Protein AF-A0A8K0CJS0-F1 (afdb_monomer_lite)

Organism: Ignelater luminosus (NCBI:txid2038154)

Foldseek 3Di:
DDPDDDDQQRDKDKDKDWDKPQDDDDDDDDDPPDDDDDDDTDPPPIDTFMDIWIATSQRWTDFDPCSCVVGDPPDDRDTDRDD

Structure (mmCIF, N/CA/C/O backbone):
data_AF-A0A8K0CJS0-F1
#
_entry.id   AF-A0A8K0CJS0-F1
#
loop_
_atom_site.group_PDB
_atom_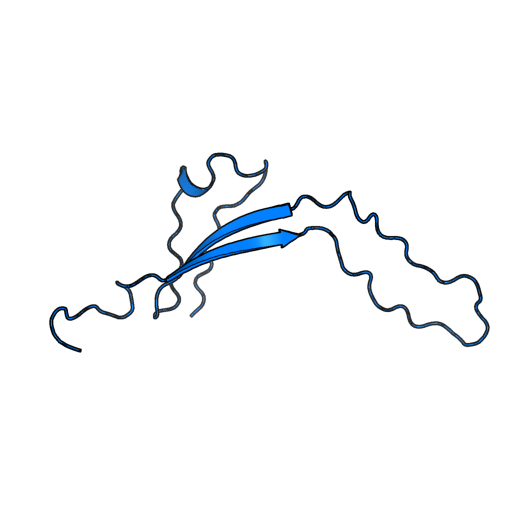site.id
_atom_site.type_symbol
_atom_site.label_atom_id
_atom_site.label_alt_id
_atom_site.label_comp_id
_atom_site.label_asym_id
_atom_site.label_entity_id
_atom_site.label_seq_id
_atom_site.pdbx_PDB_ins_code
_atom_site.Cartn_x
_atom_site.Cartn_y
_atom_site.Cartn_z
_atom_site.occupancy
_atom_site.B_iso_or_equiv
_atom_site.auth_seq_id
_atom_site.auth_comp_id
_atom_site.auth_asym_id
_atom_site.auth_atom_id
_atom_site.pdbx_PDB_model_num
ATOM 1 N N . MET A 1 1 ? 2.009 4.825 -31.860 1.00 51.78 1 MET A N 1
ATOM 2 C CA . MET A 1 1 ? 2.517 3.838 -30.882 1.00 51.78 1 MET A CA 1
ATOM 3 C C . MET A 1 1 ? 3.764 3.166 -31.466 1.00 51.78 1 MET A C 1
ATOM 5 O O . MET A 1 1 ? 3.629 2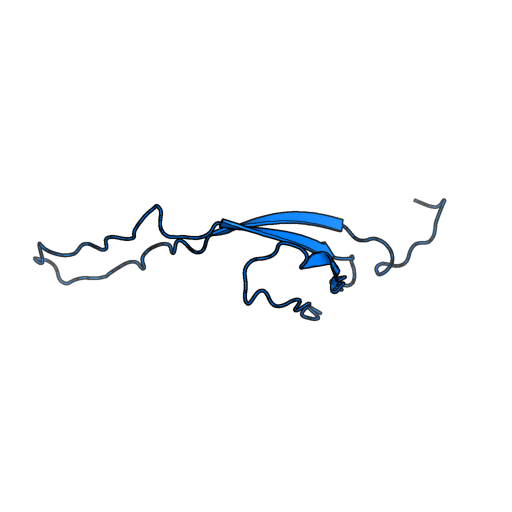.117 -32.067 1.00 51.78 1 MET A O 1
ATOM 9 N N . GLY A 1 2 ? 4.949 3.803 -31.433 1.00 63.47 2 GLY A N 1
ATOM 10 C CA . GLY A 1 2 ? 6.099 3.253 -32.188 1.00 63.47 2 GLY A CA 1
ATOM 11 C C . GLY A 1 2 ? 7.477 3.915 -32.052 1.00 63.47 2 GLY A C 1
ATOM 12 O O . GLY A 1 2 ? 8.373 3.563 -32.805 1.00 63.47 2 GLY A O 1
ATOM 13 N N . LYS A 1 3 ? 7.689 4.863 -31.126 1.00 73.81 3 LYS A N 1
ATOM 14 C CA . LYS A 1 3 ? 9.034 5.439 -30.911 1.00 73.81 3 LYS A CA 1
ATOM 15 C C . LYS A 1 3 ? 9.908 4.568 -29.997 1.00 73.81 3 LYS A C 1
ATOM 17 O O . LYS A 1 3 ? 11.125 4.570 -30.134 1.00 73.81 3 LYS A O 1
ATOM 22 N N . TYR A 1 4 ? 9.284 3.808 -29.094 1.00 77.88 4 TYR A N 1
ATOM 23 C CA . TYR A 1 4 ? 9.956 2.924 -28.145 1.00 77.88 4 TYR A CA 1
ATOM 24 C C . TYR A 1 4 ? 9.148 1.633 -27.972 1.00 77.88 4 TYR A C 1
ATOM 26 O O . TYR A 1 4 ? 7.964 1.683 -27.638 1.00 77.88 4 TYR A O 1
ATOM 34 N N . ASN A 1 5 ? 9.794 0.487 -28.200 1.00 83.56 5 ASN A N 1
ATOM 35 C CA . ASN A 1 5 ? 9.201 -0.843 -28.046 1.00 83.56 5 ASN A CA 1
ATOM 36 C C . ASN A 1 5 ? 9.395 -1.327 -26.605 1.00 83.56 5 ASN A C 1
ATOM 38 O O . ASN A 1 5 ? 10.272 -2.142 -26.317 1.00 83.56 5 ASN A O 1
ATOM 42 N N . PHE A 1 6 ? 8.623 -0.762 -25.677 1.00 87.06 6 PHE A N 1
ATOM 43 C CA . PHE A 1 6 ? 8.627 -1.222 -24.292 1.00 87.06 6 PHE A CA 1
ATOM 44 C C . PHE A 1 6 ? 7.773 -2.479 -24.152 1.00 87.06 6 PHE A C 1
ATOM 46 O O . PHE A 1 6 ? 6.628 -2.519 -24.597 1.00 87.06 6 PHE A O 1
ATOM 53 N N . THR A 1 7 ? 8.335 -3.497 -23.511 1.00 90.69 7 THR A N 1
ATOM 54 C CA . THR A 1 7 ? 7.598 -4.682 -23.078 1.00 90.69 7 THR A CA 1
ATOM 55 C C . THR A 1 7 ? 6.722 -4.346 -21.866 1.00 90.69 7 THR A C 1
ATOM 57 O O . THR A 1 7 ? 6.943 -3.343 -21.178 1.00 90.69 7 THR A O 1
ATOM 60 N N . THR A 1 8 ? 5.710 -5.173 -21.596 1.00 87.56 8 THR A N 1
ATOM 61 C CA . THR A 1 8 ? 4.714 -4.944 -20.530 1.00 87.56 8 THR A CA 1
ATOM 62 C C . THR A 1 8 ? 5.323 -4.847 -19.131 1.00 87.56 8 THR A C 1
ATOM 64 O O . THR A 1 8 ? 4.709 -4.279 -18.232 1.00 87.56 8 THR A O 1
ATOM 67 N N . ASP A 1 9 ? 6.540 -5.359 -18.946 1.00 90.00 9 ASP A N 1
ATOM 68 C CA . ASP A 1 9 ? 7.282 -5.326 -17.690 1.00 90.00 9 ASP A CA 1
ATOM 69 C C . ASP A 1 9 ? 8.079 -4.028 -17.458 1.00 90.00 9 ASP A C 1
ATOM 71 O O . ASP A 1 9 ? 8.563 -3.796 -16.347 1.00 90.00 9 ASP A O 1
ATOM 75 N N . ARG A 1 10 ? 8.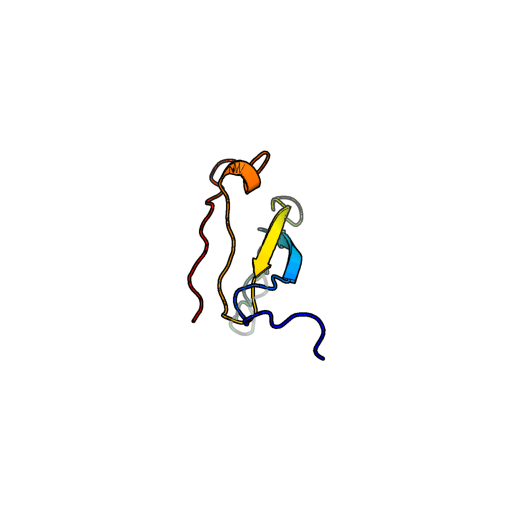217 -3.171 -18.481 1.00 90.25 10 ARG A N 1
ATOM 76 C CA . ARG A 1 10 ? 9.111 -1.996 -18.450 1.00 90.25 10 ARG A CA 1
ATOM 77 C C . ARG A 1 10 ? 8.434 -0.683 -18.084 1.00 90.25 10 ARG A C 1
ATOM 79 O O . ARG A 1 10 ? 9.132 0.261 -17.721 1.00 90.25 10 ARG A O 1
ATOM 86 N N . ILE A 1 11 ? 7.109 -0.616 -18.161 1.00 90.69 11 ILE A N 1
ATOM 87 C CA . ILE A 1 11 ? 6.331 0.570 -17.790 1.00 90.69 11 ILE A CA 1
ATOM 88 C C . ILE A 1 11 ? 5.610 0.270 -16.482 1.00 90.69 11 ILE A C 1
ATOM 90 O O . ILE A 1 11 ? 4.835 -0.678 -16.414 1.00 90.69 11 ILE A O 1
ATOM 94 N N . TYR A 1 12 ? 5.864 1.087 -15.463 1.00 91.69 12 TYR A N 1
ATOM 95 C CA . TYR A 1 12 ? 5.210 0.987 -14.162 1.00 91.69 12 TYR A CA 1
ATOM 96 C C . TYR A 1 12 ? 4.277 2.173 -13.978 1.00 91.69 12 TYR A C 1
ATOM 98 O O . TYR A 1 12 ? 4.699 3.319 -14.131 1.00 91.69 12 TYR A O 1
A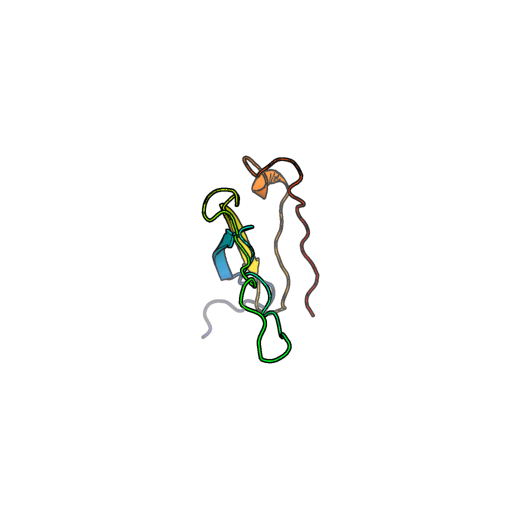TOM 106 N N . ASN A 1 13 ? 3.033 1.891 -13.614 1.00 92.44 13 ASN A N 1
ATOM 107 C CA . ASN A 1 13 ? 2.159 2.889 -13.031 1.00 92.44 13 ASN A CA 1
ATOM 108 C C . ASN A 1 13 ? 2.527 3.074 -11.555 1.00 92.44 13 ASN A C 1
ATOM 110 O O . ASN A 1 13 ? 2.848 2.099 -10.871 1.00 92.44 13 ASN A O 1
ATOM 114 N N . CYS A 1 14 ? 2.472 4.315 -11.084 1.00 91.62 14 CYS A N 1
ATOM 115 C CA . CYS A 1 14 ? 2.682 4.667 -9.688 1.00 91.62 14 CYS A CA 1
ATOM 116 C C . CYS A 1 14 ? 1.393 5.268 -9.139 1.00 91.62 14 CYS A C 1
ATOM 118 O O . CYS A 1 14 ? 0.822 6.153 -9.776 1.00 91.62 14 CYS A O 1
ATOM 120 N N . ASN A 1 15 ? 0.946 4.810 -7.975 1.00 91.12 15 ASN A N 1
ATOM 121 C CA . ASN A 1 15 ? -0.163 5.445 -7.277 1.00 91.12 15 ASN A CA 1
ATOM 122 C C . ASN A 1 15 ? 0.029 5.401 -5.761 1.00 91.12 15 ASN A C 1
ATOM 124 O O . ASN A 1 15 ? 0.571 4.434 -5.221 1.00 91.12 15 ASN A O 1
ATOM 128 N N . GLU A 1 16 ? -0.472 6.436 -5.096 1.00 89.25 16 GLU A N 1
ATOM 129 C CA . GLU A 1 16 ? -0.557 6.521 -3.644 1.00 89.25 16 GLU A CA 1
ATOM 130 C C . GLU A 1 16 ? -1.951 6.093 -3.173 1.00 89.25 16 GLU A C 1
ATOM 132 O O . GLU A 1 16 ? -2.967 6.377 -3.812 1.00 89.25 16 GLU A O 1
ATOM 137 N N . THR A 1 17 ? -2.031 5.370 -2.062 1.00 87.62 17 THR A N 1
ATOM 138 C CA . THR A 1 17 ? -3.306 5.006 -1.440 1.00 87.62 17 THR A CA 1
ATOM 139 C C . THR A 1 17 ? -3.180 5.075 0.073 1.00 87.62 17 THR A C 1
ATOM 141 O O . THR A 1 17 ? -2.282 4.470 0.655 1.00 87.62 17 THR A O 1
ATOM 144 N N . GLY A 1 18 ? -4.094 5.808 0.707 1.00 85.06 18 GLY A N 1
ATOM 145 C CA . GLY A 1 18 ? -4.263 5.790 2.154 1.00 85.06 18 GLY A CA 1
ATOM 146 C C . GLY A 1 18 ? -5.007 4.530 2.586 1.00 85.06 18 GLY A C 1
ATOM 147 O O . GLY A 1 18 ? -6.082 4.230 2.068 1.00 85.06 18 GLY A O 1
ATOM 148 N N . VAL A 1 19 ? -4.435 3.795 3.531 1.00 82.38 19 VAL A N 1
ATOM 149 C CA . VAL A 1 19 ? -5.016 2.601 4.143 1.00 82.38 19 VAL A CA 1
ATOM 150 C C . VAL A 1 19 ? -5.340 2.933 5.593 1.00 82.38 19 VAL A C 1
ATOM 152 O O . VAL A 1 19 ? -4.450 3.225 6.389 1.00 82.38 19 VAL A O 1
ATOM 155 N N . THR A 1 20 ? -6.623 2.914 5.943 1.00 79.50 20 THR A N 1
ATOM 156 C CA . THR A 1 20 ? -7.077 3.174 7.312 1.00 79.50 20 THR A CA 1
ATOM 157 C C . THR A 1 20 ? -7.193 1.869 8.083 1.00 79.50 20 THR A C 1
ATOM 159 O O . THR A 1 20 ? -7.807 0.915 7.609 1.00 79.50 20 THR A O 1
ATOM 162 N N . THR A 1 21 ? -6.673 1.843 9.306 1.00 72.44 21 THR A N 1
ATOM 163 C CA . THR A 1 21 ? -6.902 0.727 10.242 1.00 72.44 21 THR A CA 1
ATOM 164 C C . THR A 1 21 ? -8.237 0.828 10.988 1.00 72.44 21 THR A C 1
ATOM 166 O O . THR A 1 21 ? -8.630 -0.123 11.664 1.00 72.44 21 THR A O 1
ATOM 169 N N . VAL A 1 22 ? -8.968 1.943 10.837 1.00 72.62 22 VAL A N 1
ATOM 170 C CA . VAL A 1 22 ? -10.351 2.064 11.317 1.00 72.62 22 VAL A CA 1
ATOM 171 C C . VAL A 1 22 ? -11.221 1.074 10.544 1.00 72.62 22 VAL A C 1
ATOM 173 O O . VAL A 1 22 ? -11.417 1.209 9.338 1.00 72.62 22 VAL A O 1
ATOM 176 N N . TRP A 1 23 ? -11.713 0.060 11.248 1.00 66.38 23 TRP A N 1
ATOM 177 C CA . TRP A 1 23 ? -12.584 -0.967 10.689 1.00 66.38 23 TRP A CA 1
ATOM 178 C C . TRP A 1 23 ? -14.027 -0.476 10.578 1.00 66.38 23 TRP A C 1
ATOM 180 O O . TRP A 1 23 ? -14.555 0.110 11.525 1.00 66.38 23 TRP A O 1
ATOM 190 N N . ASP A 1 24 ? -14.685 -0.796 9.460 1.00 73.12 24 ASP A N 1
ATOM 191 C CA . ASP A 1 24 ? -16.146 -0.737 9.370 1.00 73.12 24 ASP A CA 1
ATOM 192 C C . ASP A 1 24 ? -16.729 -1.822 10.296 1.00 73.12 24 ASP A C 1
ATOM 194 O O . ASP A 1 24 ? -16.426 -3.009 10.107 1.00 73.12 24 ASP A O 1
ATOM 198 N N . PRO A 1 25 ? -17.492 -1.458 11.343 1.00 72.94 25 PRO A N 1
ATOM 199 C CA . PRO A 1 25 ? -18.059 -2.436 12.258 1.00 72.94 25 PRO A CA 1
ATOM 200 C C . PRO A 1 25 ? -18.972 -3.425 11.510 1.00 72.94 25 PRO A C 1
ATOM 202 O O . PRO A 1 25 ? -19.809 -3.020 10.698 1.00 72.94 25 PRO A O 1
ATOM 205 N N . PRO A 1 26 ? -18.846 -4.741 11.762 1.00 78.19 26 PRO A N 1
ATOM 206 C CA . PRO A 1 26 ? -19.640 -5.741 11.063 1.00 78.19 26 PRO A CA 1
ATOM 207 C C . PRO A 1 26 ? -21.138 -5.560 11.330 1.00 78.19 26 PRO A C 1
ATOM 209 O O . PRO A 1 26 ? -21.573 -5.257 12.441 1.00 78.19 26 PRO A O 1
ATOM 212 N N . ARG A 1 27 ? -21.965 -5.835 10.315 1.00 80.62 27 ARG A N 1
ATOM 213 C CA . ARG A 1 27 ? -23.425 -5.822 10.480 1.00 80.62 27 ARG A CA 1
ATOM 214 C C . ARG A 1 27 ? -23.850 -6.908 11.470 1.00 80.62 27 ARG A C 1
ATOM 216 O O . ARG A 1 27 ? -23.612 -8.092 11.239 1.00 80.62 27 ARG A O 1
ATOM 223 N N . VAL A 1 28 ? -24.524 -6.507 12.547 1.00 80.88 28 VAL A N 1
ATOM 224 C CA . VAL A 1 28 ? -25.023 -7.424 13.581 1.00 80.88 28 VAL A CA 1
ATOM 225 C C . VAL A 1 28 ? -26.497 -7.751 13.322 1.00 80.88 28 VAL A C 1
ATOM 227 O O . VAL A 1 28 ? -27.344 -6.859 13.309 1.00 80.88 28 VAL A O 1
ATOM 230 N N . PHE A 1 29 ? -26.823 -9.034 13.148 1.00 84.69 29 PHE A N 1
ATOM 231 C CA . PHE A 1 29 ? -28.209 -9.514 13.086 1.00 84.69 29 PHE A CA 1
ATOM 232 C C . PHE A 1 29 ? -28.705 -9.898 14.482 1.00 84.69 29 PHE A C 1
ATOM 234 O O . PHE A 1 29 ? -28.038 -10.649 15.192 1.00 84.69 29 PHE A O 1
ATOM 241 N N . VAL A 1 30 ? -29.892 -9.423 14.875 1.00 80.88 30 VAL A N 1
ATOM 242 C CA . VAL A 1 30 ? -30.473 -9.697 16.200 1.00 80.88 30 VAL A CA 1
ATOM 243 C C . VAL A 1 30 ? -31.942 -10.094 16.131 1.00 80.88 30 VAL A C 1
ATOM 245 O O . VAL A 1 30 ? -32.666 -9.741 15.200 1.00 80.88 30 VAL A O 1
ATOM 248 N N . LYS A 1 31 ? -32.397 -10.841 17.146 1.00 86.25 31 LYS A N 1
ATOM 249 C CA . LYS A 1 31 ? -33.810 -11.210 17.299 1.00 86.25 31 LYS A CA 1
ATOM 250 C C . LYS A 1 31 ? -34.666 -9.962 17.544 1.00 86.25 31 LYS A C 1
ATOM 252 O O . LYS A 1 31 ? -34.282 -9.062 18.292 1.00 86.25 31 LYS A O 1
ATOM 257 N N . LYS A 1 32 ? -35.862 -9.942 16.947 1.00 84.00 32 LYS A N 1
ATOM 258 C CA . LYS A 1 32 ? -36.859 -8.875 17.121 1.00 84.00 32 LYS A CA 1
ATOM 259 C C . LYS A 1 32 ? -37.168 -8.678 18.614 1.00 84.00 32 LYS A C 1
ATOM 261 O O . LYS A 1 32 ? -37.540 -9.634 19.285 1.00 84.00 32 LYS A O 1
ATOM 266 N N . GLY A 1 33 ? -37.020 -7.448 19.115 1.00 82.75 33 GLY A N 1
ATOM 267 C CA . GLY A 1 33 ? -37.313 -7.075 20.510 1.00 82.75 33 GLY A CA 1
ATOM 268 C C . GLY A 1 33 ? -36.098 -6.698 21.369 1.00 82.75 33 GLY A C 1
ATOM 269 O O . GLY A 1 33 ? -36.281 -6.159 22.458 1.00 82.75 33 GLY A O 1
ATOM 270 N N . LEU A 1 34 ? -34.870 -6.914 20.887 1.00 80.56 34 LEU A N 1
ATOM 271 C CA . LEU A 1 34 ? -33.650 -6.471 21.574 1.00 80.56 34 LEU A CA 1
ATOM 272 C C . LEU A 1 34 ? -33.424 -4.964 21.371 1.00 80.56 34 LEU A C 1
ATOM 274 O O . LEU A 1 34 ? -33.338 -4.496 20.239 1.00 80.56 34 LEU A O 1
ATOM 278 N N . LYS A 1 35 ? -33.336 -4.208 22.474 1.00 74.44 35 LYS A N 1
ATOM 279 C CA . LYS A 1 35 ? -33.192 -2.736 22.476 1.00 74.44 35 LYS A CA 1
ATOM 280 C C . LYS A 1 35 ? -31.768 -2.227 22.753 1.00 74.44 35 LYS A C 1
ATOM 282 O O . LYS A 1 35 ? -31.533 -1.033 22.628 1.00 74.44 35 LYS A O 1
ATOM 287 N N . GLN A 1 36 ? -30.826 -3.099 23.117 1.00 71.81 36 GLN A N 1
ATOM 288 C CA . GLN A 1 36 ? -29.428 -2.739 23.391 1.00 71.81 36 GLN A CA 1
ATOM 289 C C . GLN A 1 36 ? -28.493 -3.485 22.441 1.00 71.81 36 GLN A C 1
ATOM 291 O O . GLN A 1 36 ? -27.911 -4.507 22.790 1.00 71.81 36 GLN A O 1
ATOM 296 N N . VAL A 1 37 ? -28.400 -2.998 21.207 1.00 70.62 37 VAL A N 1
ATOM 297 C CA . VAL A 1 37 ? -27.485 -3.540 20.200 1.00 70.62 37 VAL A CA 1
ATOM 298 C C . VAL A 1 37 ? -26.839 -2.352 19.514 1.00 70.62 37 VAL A C 1
ATOM 300 O O . VAL A 1 37 ? -27.476 -1.655 18.731 1.00 70.62 37 VAL A O 1
ATOM 303 N N . GLY A 1 38 ? -25.588 -2.090 19.863 1.00 72.00 38 GLY A N 1
ATOM 304 C CA . GLY A 1 38 ? -24.786 -1.036 19.268 1.00 72.00 38 GLY A CA 1
ATOM 305 C C . GLY A 1 38 ? -23.337 -1.484 19.245 1.00 72.00 38 GLY A C 1
ATOM 306 O O . GLY A 1 38 ? -22.872 -2.129 20.183 1.00 72.00 38 GLY A O 1
ATOM 307 N N . GLN A 1 39 ? -22.641 -1.170 18.161 1.00 68.56 39 GLN A N 1
ATOM 308 C CA . GLN A 1 39 ? -21.190 -1.250 18.112 1.00 68.56 39 GLN A CA 1
ATOM 309 C C . GLN A 1 39 ? -20.657 0.175 18.107 1.00 68.56 39 GLN A C 1
ATOM 311 O O . GLN A 1 39 ? -21.103 1.007 17.320 1.00 68.56 39 GLN A O 1
ATOM 316 N N . ALA A 1 40 ? -19.738 0.453 19.025 1.00 69.56 40 ALA A N 1
ATOM 317 C CA . ALA A 1 40 ? -18.988 1.692 19.052 1.00 69.56 40 ALA A CA 1
ATOM 318 C C . ALA A 1 40 ? -17.576 1.375 18.563 1.00 69.56 40 ALA A C 1
ATOM 320 O O . ALA A 1 40 ? -16.844 0.635 19.218 1.00 69.56 40 ALA A O 1
ATOM 321 N N . THR A 1 41 ? -17.214 1.925 17.409 1.00 63.25 41 THR A N 1
ATOM 322 C CA . THR A 1 41 ? -15.827 1.961 16.949 1.00 63.25 41 THR A CA 1
ATOM 323 C C . THR A 1 41 ? -15.286 3.353 17.241 1.00 63.25 41 THR A C 1
ATOM 325 O O . THR A 1 41 ? -15.956 4.352 16.981 1.00 63.25 41 THR A O 1
ATOM 328 N N . SER A 1 42 ? -14.082 3.424 17.804 1.00 60.75 42 SER A N 1
ATOM 329 C CA . SER A 1 42 ? -13.342 4.681 17.888 1.00 60.75 42 SER A CA 1
ATOM 330 C C . SER A 1 42 ? -13.082 5.201 16.471 1.00 60.75 42 SER A C 1
ATOM 332 O O . SER A 1 42 ? -12.436 4.516 15.680 1.00 60.75 42 SER A O 1
ATOM 334 N N . GLY A 1 43 ? -13.573 6.400 16.148 1.00 58.91 43 GLY A N 1
ATOM 335 C CA . GLY A 1 43 ? -13.296 7.046 14.859 1.00 58.91 43 GLY A CA 1
ATOM 336 C C . GLY A 1 43 ? -11.848 7.528 14.713 1.00 58.91 43 GLY A C 1
ATOM 337 O O . GLY A 1 43 ? -11.410 7.803 13.603 1.00 58.91 43 GLY A O 1
ATOM 338 N N . GLU A 1 44 ? -11.105 7.612 15.820 1.00 59.38 44 GLU A N 1
ATOM 339 C CA . GLU A 1 44 ? -9.838 8.354 15.905 1.00 59.38 44 GLU A CA 1
ATOM 340 C C . GLU A 1 44 ? -8.629 7.471 16.243 1.00 59.38 44 GLU A C 1
ATOM 342 O O . GLU A 1 44 ? -7.494 7.928 16.177 1.00 59.38 44 GLU A O 1
ATOM 347 N N . SER A 1 45 ? -8.835 6.200 16.602 1.00 62.25 45 SER A N 1
ATOM 348 C CA . SER A 1 45 ? -7.739 5.305 17.016 1.00 62.25 45 SER A CA 1
ATOM 349 C C . SER A 1 45 ? -7.123 4.494 15.875 1.00 62.25 45 SER A C 1
ATOM 351 O O . SER A 1 45 ? -6.324 3.598 16.141 1.00 62.25 45 SER A O 1
ATOM 353 N N . GLY A 1 46 ? -7.495 4.760 14.622 1.00 65.12 46 GLY A N 1
ATOM 354 C CA . GLY A 1 46 ? -6.857 4.120 13.479 1.00 65.12 46 GLY A CA 1
ATOM 355 C C . GLY A 1 46 ? -5.719 4.970 12.933 1.00 65.12 46 GLY A C 1
ATOM 356 O O . GLY A 1 46 ? -5.917 6.121 12.559 1.00 65.12 46 GLY A O 1
ATOM 357 N N . GLU A 1 47 ? -4.531 4.387 12.841 1.00 73.25 47 GLU A N 1
ATOM 358 C CA . GLU A 1 47 ? -3.435 4.954 12.066 1.00 73.25 47 GLU A CA 1
ATOM 359 C C . GLU A 1 47 ? -3.805 4.923 10.572 1.00 73.25 47 GLU A C 1
ATOM 361 O O . GLU A 1 47 ? -4.190 3.872 10.038 1.00 73.25 47 GLU A O 1
ATOM 366 N N . LEU A 1 48 ? -3.738 6.085 9.912 1.00 80.19 48 LEU A N 1
ATOM 367 C CA . LEU A 1 48 ? -3.789 6.197 8.456 1.00 80.19 48 LEU A CA 1
ATOM 368 C C . LEU A 1 48 ? -2.383 5.927 7.920 1.00 80.19 48 LEU A C 1
ATOM 370 O O . LEU A 1 48 ? -1.476 6.734 8.113 1.00 80.19 48 LEU A O 1
ATOM 374 N N . VAL A 1 49 ? -2.216 4.805 7.230 1.00 81.56 49 VAL A N 1
ATOM 375 C CA . VAL A 1 49 ? -0.946 4.413 6.620 1.00 81.56 49 VAL A CA 1
ATOM 376 C C . VAL A 1 49 ? -1.004 4.706 5.128 1.00 81.56 49 VAL A C 1
ATOM 378 O O . VAL A 1 49 ? -1.836 4.157 4.411 1.00 81.56 49 VAL A O 1
ATOM 381 N N . THR A 1 50 ? -0.109 5.554 4.636 1.00 85.38 50 THR A N 1
ATOM 382 C CA . THR A 1 50 ? 0.004 5.842 3.202 1.00 85.38 50 THR A CA 1
ATOM 383 C C . THR A 1 50 ? 0.934 4.838 2.527 1.00 85.38 50 THR A C 1
ATOM 385 O O . THR A 1 50 ? 2.070 4.650 2.959 1.00 85.38 50 THR A O 1
ATOM 388 N N . VAL A 1 51 ? 0.472 4.210 1.444 1.00 85.69 51 VAL A N 1
ATOM 389 C CA . VAL A 1 51 ? 1.252 3.248 0.652 1.00 85.69 51 VAL A CA 1
ATOM 390 C C . VAL A 1 51 ? 1.451 3.774 -0.767 1.00 85.69 51 VAL A C 1
ATOM 392 O O . VAL A 1 51 ? 0.490 4.135 -1.444 1.00 85.69 51 VAL A O 1
ATOM 395 N N . LEU A 1 52 ? 2.700 3.761 -1.239 1.00 88.75 52 LEU A N 1
ATOM 396 C CA . LEU A 1 52 ? 3.065 4.026 -2.632 1.00 88.75 52 LEU A CA 1
ATOM 397 C C . LEU A 1 52 ? 3.297 2.705 -3.370 1.00 88.75 52 LEU A C 1
ATOM 399 O O . LEU A 1 52 ? 4.158 1.913 -2.987 1.00 88.75 52 LEU A O 1
ATOM 403 N N . ASN A 1 53 ? 2.551 2.482 -4.450 1.00 87.94 53 ASN A N 1
ATOM 404 C CA . ASN A 1 53 ? 2.592 1.247 -5.229 1.00 87.94 53 ASN A CA 1
ATOM 405 C C . ASN A 1 53 ? 3.128 1.494 -6.638 1.00 87.94 53 ASN A C 1
ATOM 407 O O . ASN A 1 53 ? 2.661 2.394 -7.329 1.00 87.94 53 ASN A O 1
ATOM 411 N N . PHE A 1 54 ? 4.048 0.634 -7.088 1.00 91.38 54 PHE A N 1
ATOM 412 C CA . PHE A 1 54 ? 4.608 0.647 -8.441 1.00 91.38 54 PHE A CA 1
ATOM 413 C C . PHE A 1 54 ? 4.302 -0.678 -9.139 1.00 91.38 54 PHE A C 1
ATOM 415 O O . PHE A 1 54 ? 4.933 -1.689 -8.825 1.00 91.38 54 PHE A O 1
ATOM 422 N N . VAL A 1 55 ? 3.374 -0.684 -10.099 1.00 91.38 55 VAL A N 1
ATOM 423 C CA . VAL A 1 55 ? 2.885 -1.912 -10.756 1.00 91.38 55 VAL A CA 1
ATOM 424 C C . VAL A 1 55 ? 2.993 -1.786 -12.270 1.00 91.38 55 VAL A C 1
ATOM 426 O O . VAL A 1 55 ? 2.608 -0.764 -12.835 1.00 91.38 55 VAL A O 1
ATOM 429 N N . ASN A 1 56 ? 3.526 -2.807 -12.937 1.00 92.19 56 ASN A N 1
ATOM 430 C CA . ASN A 1 56 ? 3.580 -2.859 -14.398 1.00 92.19 56 ASN A CA 1
ATOM 431 C C . ASN A 1 56 ? 2.418 -3.671 -14.994 1.00 92.19 56 ASN A C 1
ATOM 433 O O . ASN A 1 56 ? 1.662 -4.332 -14.284 1.00 92.19 56 ASN A O 1
ATOM 437 N N . ALA A 1 57 ? 2.288 -3.649 -16.321 1.00 90.31 57 ALA A N 1
ATOM 438 C CA . ALA A 1 57 ? 1.212 -4.358 -17.012 1.00 90.31 57 ALA A CA 1
ATOM 439 C C . ALA A 1 57 ? 1.339 -5.894 -16.938 1.00 90.31 57 ALA A C 1
ATOM 441 O O . ALA A 1 57 ? 0.365 -6.591 -17.198 1.00 90.31 57 ALA A O 1
ATOM 442 N N . SER A 1 58 ? 2.505 -6.432 -16.558 1.00 90.44 58 SER A N 1
ATOM 443 C CA . SER A 1 58 ? 2.677 -7.863 -16.263 1.00 90.44 58 SER A CA 1
ATOM 444 C C . SER A 1 58 ? 2.314 -8.243 -14.820 1.00 90.44 58 SER A C 1
ATOM 446 O O . SER A 1 58 ? 2.621 -9.355 -14.402 1.00 90.44 58 SER A O 1
ATOM 448 N N . GLY A 1 59 ? 1.736 -7.329 -14.030 1.00 87.19 59 GLY A N 1
ATOM 449 C CA . GLY A 1 59 ? 1.336 -7.582 -12.639 1.00 87.19 59 GLY A CA 1
ATOM 450 C C . GLY A 1 59 ? 2.496 -7.612 -11.638 1.00 87.19 59 GLY A C 1
ATOM 451 O O . GLY A 1 59 ? 2.315 -7.956 -10.473 1.00 87.19 59 GLY A O 1
ATOM 452 N N . SER A 1 60 ? 3.710 -7.252 -12.059 1.00 88.12 60 SER A N 1
ATOM 453 C CA . SER A 1 60 ? 4.868 -7.215 -11.168 1.00 88.12 60 SER A CA 1
ATOM 454 C C . SER A 1 60 ? 4.896 -5.918 -10.366 1.00 88.12 60 SER A C 1
ATOM 456 O O . SER A 1 60 ? 4.897 -4.820 -10.928 1.00 88.12 60 SER A O 1
ATOM 458 N N . VAL A 1 61 ? 5.002 -6.057 -9.046 1.00 89.12 61 VAL A N 1
ATOM 459 C CA . VAL A 1 61 ? 5.176 -4.943 -8.110 1.00 89.12 61 VAL A CA 1
ATOM 460 C C . VAL A 1 61 ? 6.667 -4.675 -7.904 1.00 89.12 61 VAL A C 1
ATOM 462 O O . VAL A 1 61 ? 7.447 -5.592 -7.639 1.00 89.12 61 VAL A O 1
ATOM 465 N N . ARG A 1 62 ? 7.089 -3.414 -8.020 1.00 88.38 62 ARG A N 1
ATOM 466 C CA . ARG A 1 62 ? 8.477 -3.002 -7.776 1.00 88.38 62 ARG A CA 1
ATOM 467 C C . ARG A 1 62 ? 8.627 -2.441 -6.365 1.00 88.38 62 ARG A C 1
ATOM 469 O O . ARG A 1 62 ? 8.318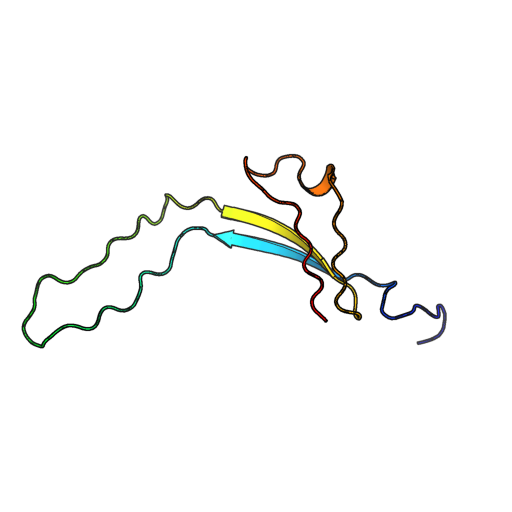 -1.281 -6.128 1.00 88.38 62 ARG A O 1
ATOM 476 N N . PHE A 1 63 ? 9.189 -3.250 -5.472 1.00 87.19 63 PHE A N 1
ATOM 477 C CA . PHE A 1 63 ? 9.557 -2.847 -4.115 1.00 87.19 63 PHE A CA 1
ATOM 478 C C . PHE A 1 63 ? 11.080 -2.679 -3.957 1.00 87.19 63 PHE A C 1
ATOM 480 O O . PHE A 1 63 ? 11.871 -3.411 -4.563 1.00 87.19 63 PHE A O 1
ATOM 487 N N . LYS A 1 64 ? 11.503 -1.717 -3.129 1.00 86.88 64 LYS A N 1
ATOM 488 C CA . LYS A 1 64 ? 12.890 -1.516 -2.680 1.00 86.88 64 LYS A CA 1
ATOM 489 C C . LYS A 1 64 ? 12.896 -1.158 -1.198 1.00 86.88 64 LYS A C 1
ATOM 491 O O . LYS A 1 64 ? 12.043 -0.404 -0.756 1.00 86.88 64 LYS A O 1
ATOM 496 N N . GLN A 1 65 ? 13.906 -1.612 -0.455 1.00 86.38 65 GLN A N 1
ATOM 497 C CA . GLN A 1 65 ? 13.953 -1.447 1.003 1.00 86.38 65 GLN A CA 1
ATOM 498 C C . GLN A 1 65 ? 13.852 0.014 1.474 1.00 86.38 65 GLN A C 1
ATOM 500 O O . GLN A 1 65 ? 13.198 0.289 2.474 1.00 86.38 65 GLN A O 1
ATOM 505 N N . PHE A 1 66 ? 14.447 0.958 0.737 1.00 88.62 66 PHE A N 1
ATOM 506 C CA . PHE A 1 66 ? 14.377 2.386 1.068 1.00 88.62 66 PHE A CA 1
ATOM 507 C C . PHE A 1 66 ? 12.955 2.966 0.974 1.00 88.62 66 PHE A C 1
ATOM 509 O O . PHE A 1 66 ? 12.700 4.041 1.500 1.00 88.62 66 PHE A O 1
ATOM 516 N N . MET A 1 67 ? 12.012 2.274 0.324 1.00 87.69 67 MET A N 1
ATOM 517 C CA . MET A 1 67 ? 10.608 2.700 0.272 1.00 87.69 67 MET A CA 1
ATOM 518 C C . MET A 1 67 ? 9.913 2.589 1.639 1.00 87.69 67 MET A C 1
ATOM 520 O O . MET A 1 67 ? 8.823 3.118 1.796 1.00 87.69 67 MET A O 1
ATOM 524 N N . LEU A 1 68 ? 10.532 1.926 2.626 1.00 89.06 68 LEU A N 1
ATOM 525 C CA . LEU A 1 68 ? 10.045 1.867 4.011 1.00 89.06 68 LEU A CA 1
ATOM 526 C C . LEU A 1 68 ? 10.645 2.955 4.913 1.00 89.06 68 LEU A C 1
ATOM 528 O O . LEU A 1 68 ? 10.408 2.953 6.120 1.00 89.06 68 LEU A O 1
ATOM 532 N N . THR A 1 69 ? 11.453 3.873 4.379 1.00 88.62 69 THR A N 1
ATOM 533 C CA . THR A 1 69 ? 12.010 4.964 5.182 1.00 88.62 69 THR A CA 1
ATOM 534 C C . THR A 1 69 ? 10.882 5.856 5.704 1.00 88.62 69 THR A C 1
ATOM 536 O O . THR A 1 69 ? 10.169 6.475 4.923 1.00 88.62 69 THR A O 1
ATOM 539 N N . GLY A 1 70 ? 10.727 5.919 7.030 1.00 85.81 70 GLY A N 1
ATOM 540 C CA . GLY A 1 70 ? 9.651 6.669 7.689 1.00 85.81 70 GLY A CA 1
ATOM 541 C C . GLY A 1 70 ? 8.321 5.915 7.807 1.00 85.81 70 GLY A C 1
ATOM 542 O O . GLY A 1 70 ? 7.364 6.482 8.325 1.00 85.81 70 GLY A O 1
ATOM 543 N N . ALA A 1 71 ? 8.254 4.656 7.361 1.00 85.94 71 ALA A N 1
ATOM 544 C CA . ALA A 1 71 ? 7.067 3.829 7.539 1.00 85.94 71 ALA A CA 1
ATOM 545 C C . ALA A 1 71 ? 6.873 3.437 9.022 1.00 85.94 71 ALA A C 1
ATOM 547 O O . ALA A 1 71 ? 7.864 3.313 9.753 1.00 85.94 71 ALA A O 1
ATOM 548 N N . PRO A 1 72 ? 5.625 3.193 9.468 1.00 85.56 72 PRO A N 1
ATOM 549 C CA . PRO A 1 72 ? 5.332 2.752 10.830 1.00 85.56 72 PRO A CA 1
ATOM 550 C C . PRO A 1 72 ? 6.109 1.490 11.222 1.00 85.56 72 PRO A C 1
ATOM 552 O O . PRO A 1 72 ? 6.389 0.624 10.381 1.00 85.56 72 PRO A O 1
ATOM 555 N N . LEU A 1 73 ? 6.445 1.362 12.508 1.00 83.88 73 LEU A N 1
ATOM 556 C CA . LEU A 1 73 ? 7.177 0.203 13.019 1.00 83.88 73 LEU A CA 1
ATOM 557 C C . LEU A 1 73 ? 6.385 -1.087 12.746 1.00 83.88 73 LEU A C 1
ATOM 559 O O . LEU A 1 73 ? 5.207 -1.181 13.070 1.00 83.88 73 LEU A O 1
ATOM 563 N N . GLY A 1 74 ? 7.041 -2.089 12.156 1.00 84.19 74 GLY A N 1
ATOM 564 C CA . GLY A 1 74 ? 6.392 -3.340 11.746 1.00 84.19 74 GLY A CA 1
ATOM 565 C C . GLY A 1 74 ? 5.900 -3.360 10.295 1.00 84.19 74 GLY A C 1
ATOM 566 O O . GLY A 1 74 ? 5.424 -4.398 9.843 1.00 84.19 74 GLY A O 1
ATOM 567 N N . SER A 1 75 ? 6.066 -2.268 9.538 1.00 84.19 75 SER A N 1
ATOM 568 C CA . SER A 1 75 ? 5.797 -2.253 8.095 1.00 84.19 75 SER A CA 1
ATOM 569 C C . SER A 1 75 ?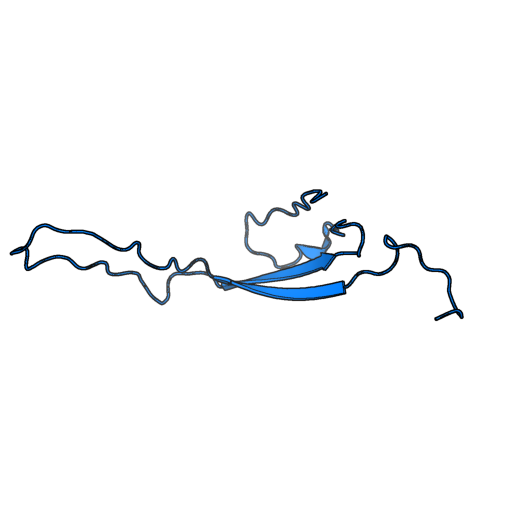 6.652 -3.284 7.356 1.00 84.19 75 SER A C 1
ATOM 571 O O . SER A 1 75 ? 7.882 -3.281 7.453 1.00 84.19 75 SER A O 1
ATOM 573 N N . LEU A 1 76 ? 6.000 -4.154 6.582 1.00 82.12 76 LEU A N 1
ATOM 574 C CA . LEU A 1 76 ? 6.658 -5.189 5.790 1.00 82.12 76 LEU A CA 1
ATOM 575 C C . LEU A 1 76 ? 6.639 -4.811 4.308 1.00 82.12 76 LEU A C 1
ATOM 577 O O . LEU A 1 76 ? 5.593 -4.551 3.721 1.00 82.12 76 LEU A O 1
ATOM 581 N N . GLY A 1 77 ? 7.813 -4.829 3.686 1.00 78.88 77 GLY A N 1
ATOM 582 C CA . GLY A 1 77 ? 8.022 -4.544 2.268 1.00 78.88 77 GLY A CA 1
ATOM 583 C C . GLY A 1 77 ? 7.648 -5.700 1.346 1.00 78.88 77 GLY A C 1
ATOM 584 O O . GLY A 1 77 ? 8.478 -6.163 0.563 1.00 78.88 77 GLY A O 1
ATOM 585 N N . LEU A 1 78 ? 6.441 -6.239 1.492 1.00 76.75 78 LEU A N 1
ATOM 586 C CA . LEU A 1 78 ? 6.022 -7.432 0.766 1.00 76.75 78 LEU A CA 1
ATOM 587 C C . LEU A 1 78 ? 5.391 -7.045 -0.570 1.00 76.75 78 LEU A C 1
ATOM 589 O O . LEU A 1 78 ? 4.302 -6.487 -0.632 1.00 76.75 78 LEU A O 1
ATOM 593 N N . ALA A 1 79 ? 6.073 -7.398 -1.652 1.00 72.25 79 ALA A N 1
ATOM 594 C CA . ALA A 1 79 ? 5.495 -7.434 -2.984 1.00 72.25 79 ALA A CA 1
ATOM 595 C C . ALA A 1 79 ? 5.013 -8.864 -3.255 1.00 72.25 79 ALA A C 1
ATOM 597 O O . ALA A 1 79 ? 5.829 -9.773 -3.424 1.00 72.25 79 ALA A O 1
ATOM 598 N N . TYR A 1 80 ? 3.698 -9.083 -3.287 1.00 68.12 80 TYR A N 1
ATOM 599 C CA . TYR A 1 80 ? 3.162 -10.358 -3.758 1.00 68.12 80 TYR A CA 1
ATOM 600 C C . TYR A 1 80 ? 3.260 -10.410 -5.288 1.00 68.12 80 TYR A C 1
ATOM 602 O O . TYR A 1 80 ? 2.974 -9.422 -5.965 1.00 68.12 80 TYR A O 1
ATOM 610 N N . ARG A 1 81 ? 3.661 -11.554 -5.855 1.00 56.06 81 ARG A N 1
ATOM 611 C CA . ARG A 1 81 ? 3.527 -11.777 -7.300 1.00 56.06 81 ARG A CA 1
ATOM 612 C C . ARG A 1 81 ? 2.054 -12.049 -7.592 1.00 56.06 81 ARG A C 1
ATOM 614 O O . ARG A 1 81 ? 1.615 -13.180 -7.442 1.00 56.06 81 ARG A O 1
ATOM 621 N N . SER A 1 82 ? 1.288 -11.026 -7.959 1.00 54.28 82 SER A N 1
ATOM 622 C CA . SER A 1 82 ? -0.045 -11.237 -8.523 1.00 54.28 82 SER A CA 1
ATOM 623 C C . SER A 1 82 ? 0.094 -11.526 -10.016 1.00 54.28 82 SER A C 1
ATOM 625 O O . SER A 1 82 ? 0.454 -10.632 -10.784 1.00 54.28 82 SER A O 1
ATOM 627 N N . GLY A 1 83 ? -0.151 -12.779 -10.390 1.00 40.28 83 GLY A N 1
ATOM 628 C CA . GLY A 1 83 ? -0.152 -13.296 -11.757 1.00 40.28 83 GLY A CA 1
ATOM 629 C C . GLY A 1 83 ? -0.771 -14.679 -11.772 1.00 40.28 83 GLY A C 1
ATOM 630 O O . GLY A 1 83 ? -0.196 -15.553 -11.088 1.00 40.28 83 GLY A O 1
#

Secondary structure (DSSP, 8-state):
--S----TTT-EEEEEEEEE--PPPPPPP--TT---------SSS--EEEEEEEEETTS-B---GGGGTTPPTT---------

pLDDT: mean 79.69, std 11.07, range [40.28, 92.44]

Radius of gyration: 20.6 Å; chains: 1; bounding box: 52×22×56 Å

Sequence (83 aa):
MGKYNFTTDRIYNCNETGVTTVWDPPRVFVKKGLKQVGQATSGESGELVTVLNFVNASGSVRFKQFMLTGAPLGSLGLAYRSG